Protein AF-A0A9N9PFN4-F1 (afdb_monomer_lite)

Structure (mmCIF, N/CA/C/O backbone):
data_AF-A0A9N9PFN4-F1
#
_entry.id   AF-A0A9N9PFN4-F1
#
loop_
_atom_site.group_PDB
_atom_site.id
_atom_site.type_symbol
_atom_site.label_atom_id
_atom_site.label_alt_id
_atom_site.label_comp_id
_atom_site.label_asym_id
_atom_site.label_entity_id
_atom_site.label_seq_id
_atom_site.pdbx_PDB_ins_code
_atom_site.Cartn_x
_atom_site.Cartn_y
_atom_site.Cartn_z
_atom_site.occupancy
_atom_site.B_iso_or_equiv
_atom_site.auth_seq_id
_atom_site.auth_comp_id
_atom_site.auth_asym_id
_atom_site.auth_atom_id
_atom_site.pdbx_PDB_model_num
ATOM 1 N N . CYS A 1 1 ? -9.712 -2.650 -8.622 1.00 94.12 1 CYS A N 1
ATOM 2 C CA . CYS A 1 1 ? -8.296 -3.032 -8.779 1.00 94.12 1 CYS A CA 1
ATOM 3 C C . CYS A 1 1 ? -7.723 -3.474 -7.435 1.00 94.12 1 CYS A C 1
ATOM 5 O O . CYS A 1 1 ? -7.765 -4.665 -7.192 1.00 94.12 1 CYS A O 1
ATOM 7 N N . ALA A 1 2 ? -7.369 -2.562 -6.519 1.00 94.62 2 ALA A N 1
ATOM 8 C CA . ALA A 1 2 ? -6.716 -2.893 -5.240 1.00 94.62 2 ALA A CA 1
ATOM 9 C C . ALA A 1 2 ? -7.372 -4.023 -4.412 1.00 94.62 2 ALA A C 1
ATOM 11 O O . ALA A 1 2 ? -6.668 -4.900 -3.938 1.00 94.62 2 ALA A O 1
ATOM 12 N N . ILE A 1 3 ? -8.709 -4.061 -4.287 1.00 95.69 3 ILE A N 1
ATOM 13 C CA . ILE A 1 3 ? -9.409 -5.158 -3.576 1.00 95.69 3 ILE A CA 1
ATOM 14 C C . ILE A 1 3 ? -9.140 -6.526 -4.224 1.00 95.69 3 ILE A C 1
ATOM 16 O O . ILE A 1 3 ? -8.960 -7.513 -3.521 1.00 95.69 3 ILE A O 1
ATOM 20 N N . ARG A 1 4 ? -9.124 -6.586 -5.563 1.00 95.81 4 ARG A N 1
ATOM 21 C CA . ARG A 1 4 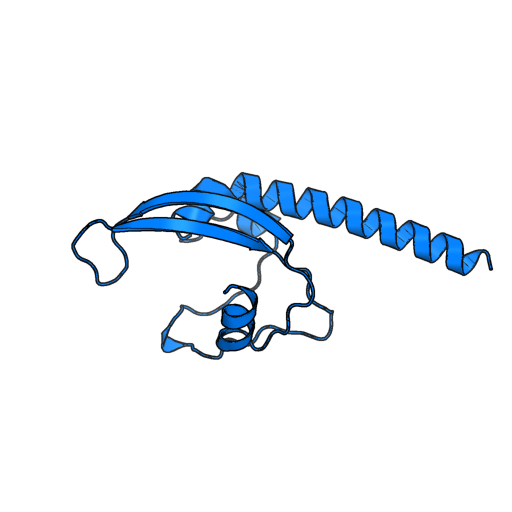? -8.863 -7.822 -6.309 1.00 95.81 4 ARG A CA 1
ATOM 22 C C . ARG A 1 4 ? -7.417 -8.274 -6.098 1.00 95.81 4 ARG A C 1
ATOM 24 O O . ARG A 1 4 ? -7.232 -9.417 -5.714 1.00 95.81 4 ARG A O 1
ATOM 31 N N . GLU A 1 5 ? -6.448 -7.373 -6.279 1.00 94.94 5 GLU A N 1
ATOM 32 C CA . GLU A 1 5 ? -5.014 -7.684 -6.116 1.00 94.94 5 GLU A CA 1
ATOM 33 C C . GLU A 1 5 ? -4.711 -8.205 -4.708 1.00 94.94 5 GLU A C 1
ATOM 35 O O . GLU A 1 5 ? -4.109 -9.256 -4.548 1.00 94.94 5 GLU A O 1
ATOM 40 N N . VAL A 1 6 ? -5.226 -7.544 -3.665 1.00 94.56 6 VAL A N 1
ATOM 41 C CA . VAL A 1 6 ? -5.012 -7.999 -2.282 1.00 94.56 6 VAL A CA 1
ATOM 42 C C . VAL A 1 6 ? -5.649 -9.370 -2.025 1.00 94.56 6 VAL A C 1
ATOM 44 O O . VAL A 1 6 ? -5.089 -10.195 -1.305 1.00 94.56 6 VAL A O 1
ATOM 47 N N . ARG A 1 7 ? -6.805 -9.662 -2.626 1.00 94.75 7 ARG A N 1
ATOM 48 C CA . ARG A 1 7 ? -7.415 -10.989 -2.508 1.00 94.75 7 ARG A CA 1
ATOM 49 C C . ARG A 1 7 ? -6.599 -12.061 -3.230 1.00 94.75 7 ARG A C 1
ATOM 51 O O . ARG A 1 7 ? -6.469 -13.162 -2.697 1.00 94.75 7 ARG A O 1
ATOM 58 N N . GLU A 1 8 ? -6.095 -11.743 -4.419 1.00 94.50 8 GLU A N 1
ATOM 59 C CA . GLU A 1 8 ? -5.290 -12.640 -5.248 1.00 94.50 8 GLU A CA 1
ATOM 60 C C . GLU A 1 8 ? -3.942 -12.925 -4.590 1.00 94.50 8 GLU A C 1
ATOM 62 O O . GLU A 1 8 ? -3.657 -14.092 -4.361 1.00 94.50 8 GLU A O 1
ATOM 67 N N . GLU A 1 9 ? -3.197 -11.892 -4.187 1.00 94.38 9 GLU A N 1
ATOM 68 C CA . GLU A 1 9 ? -1.828 -12.004 -3.672 1.00 94.38 9 GLU A CA 1
ATOM 69 C C . GLU A 1 9 ? -1.763 -12.351 -2.175 1.00 94.38 9 GLU A C 1
ATOM 71 O O . GLU A 1 9 ? -0.880 -13.113 -1.776 1.00 94.38 9 GLU A O 1
ATOM 76 N N . ALA A 1 10 ? -2.696 -11.843 -1.352 1.00 93.69 10 ALA A N 1
ATOM 77 C CA . ALA A 1 10 ? -2.632 -11.926 0.116 1.00 93.69 10 ALA A CA 1
ATOM 78 C C . ALA A 1 10 ? -3.691 -12.831 0.776 1.00 93.69 10 ALA A C 1
ATOM 80 O O . ALA A 1 10 ? -3.606 -13.076 1.982 1.00 93.69 10 ALA A O 1
ATOM 81 N N . ARG A 1 11 ? -4.725 -13.275 0.039 1.00 94.25 11 ARG A N 1
ATOM 82 C CA . ARG A 1 11 ? -5.949 -13.918 0.586 1.00 94.25 11 ARG A CA 1
ATOM 83 C C . ARG A 1 11 ? -6.667 -13.093 1.654 1.00 94.25 11 ARG A C 1
ATOM 85 O O . ARG A 1 11 ? -7.229 -13.637 2.604 1.00 94.25 11 ARG A O 1
ATOM 92 N N . ILE A 1 12 ? -6.669 -11.778 1.481 1.00 95.31 12 ILE A N 1
ATOM 93 C CA . ILE A 1 12 ? -7.337 -10.853 2.393 1.00 95.31 12 ILE A CA 1
ATOM 94 C C . ILE A 1 12 ? -8.583 -10.284 1.725 1.00 95.31 12 ILE A C 1
ATOM 96 O O . ILE A 1 12 ? -8.524 -9.753 0.615 1.00 95.31 12 ILE A O 1
ATOM 100 N N . ASP A 1 13 ? -9.713 -10.362 2.424 1.00 93.94 13 ASP A N 1
ATOM 101 C CA . ASP A 1 13 ? -10.949 -9.711 2.002 1.00 93.94 13 ASP A CA 1
ATOM 102 C C . ASP A 1 13 ? -11.015 -8.311 2.619 1.00 93.94 13 ASP A C 1
ATOM 104 O O . ASP A 1 13 ? -11.199 -8.159 3.826 1.00 93.94 13 ASP A O 1
ATOM 108 N N . ILE A 1 14 ? -10.857 -7.283 1.783 1.00 93.06 14 ILE A N 1
ATOM 109 C CA . ILE A 1 14 ? -10.921 -5.881 2.205 1.00 93.06 14 ILE A CA 1
ATOM 110 C C . ILE A 1 14 ? -12.368 -5.379 2.187 1.00 93.06 14 ILE A C 1
ATOM 112 O O . ILE A 1 14 ? -12.990 -5.300 1.127 1.00 93.06 14 ILE A O 1
ATOM 116 N N . ASN A 1 15 ? -12.851 -4.926 3.346 1.00 87.25 15 ASN A N 1
ATOM 117 C CA . ASN A 1 15 ? -14.168 -4.295 3.489 1.00 87.25 15 ASN A CA 1
ATOM 118 C C . ASN A 1 15 ? -14.152 -2.784 3.193 1.00 87.25 15 ASN A C 1
ATOM 120 O O . ASN A 1 15 ? -15.121 -2.239 2.668 1.00 87.25 15 ASN A O 1
ATOM 124 N N . GLU A 1 16 ? -13.053 -2.095 3.514 1.00 90.94 16 GLU A N 1
ATOM 125 C CA . GLU A 1 16 ? -12.926 -0.645 3.343 1.00 90.94 16 GLU A CA 1
ATOM 126 C C . GLU A 1 16 ? -11.545 -0.273 2.793 1.00 90.94 16 GLU A C 1
ATOM 128 O O . GLU A 1 16 ? -10.515 -0.636 3.364 1.00 90.94 16 GLU A O 1
ATOM 133 N N . LEU A 1 17 ? -11.523 0.511 1.712 1.00 94.50 17 LEU A N 1
ATOM 134 C CA . LEU A 1 17 ? -10.313 1.150 1.200 1.00 94.50 17 LEU A CA 1
ATOM 135 C C . LEU A 1 17 ? -10.320 2.638 1.530 1.00 94.50 17 LEU A C 1
ATOM 137 O O . LEU A 1 17 ? -11.176 3.395 1.073 1.00 94.50 17 LEU A O 1
ATOM 141 N N . ASN A 1 18 ? -9.305 3.069 2.268 1.00 95.62 18 ASN A N 1
ATOM 142 C CA . ASN A 1 18 ? -9.064 4.468 2.559 1.00 95.62 18 ASN A CA 1
ATOM 143 C C . ASN A 1 18 ? -8.048 5.025 1.562 1.00 95.62 18 ASN A C 1
ATOM 145 O O . ASN A 1 18 ? -6.887 4.621 1.553 1.00 95.62 18 ASN A O 1
ATOM 149 N N . TYR A 1 19 ? -8.489 5.959 0.721 1.00 96.69 19 TYR A N 1
ATOM 150 C CA . TYR A 1 19 ? -7.607 6.676 -0.197 1.00 96.69 19 TYR A CA 1
ATOM 151 C C . TYR A 1 19 ? -6.556 7.490 0.568 1.00 96.69 19 TYR A C 1
ATOM 153 O O . TYR A 1 19 ? -6.891 8.163 1.547 1.00 96.69 19 TYR A O 1
ATOM 161 N N . ILE A 1 20 ? -5.309 7.429 0.097 1.00 97.44 20 ILE A N 1
ATOM 162 C CA . ILE A 1 20 ? -4.201 8.256 0.579 1.00 97.44 20 ILE A CA 1
ATOM 163 C C . ILE A 1 20 ? -3.890 9.329 -0.457 1.00 97.44 20 ILE A C 1
ATOM 165 O O . ILE A 1 20 ? -4.150 10.504 -0.220 1.00 97.44 20 ILE A O 1
ATOM 169 N N . CYS A 1 21 ? -3.328 8.931 -1.599 1.00 97.38 21 CYS A N 1
ATOM 170 C CA . CYS A 1 21 ? -2.816 9.873 -2.585 1.00 97.38 21 CYS A CA 1
ATOM 171 C C . CYS A 1 21 ? -2.750 9.268 -3.990 1.00 97.38 21 CYS A C 1
ATOM 173 O O . CYS A 1 21 ? -2.900 8.061 -4.193 1.00 97.38 21 CYS A O 1
ATOM 175 N N . GLN A 1 22 ? -2.486 10.142 -4.956 1.00 97.69 22 GLN A N 1
ATOM 176 C CA . GLN A 1 22 ? -2.132 9.805 -6.324 1.00 97.69 22 GLN A CA 1
ATOM 177 C C . GLN A 1 22 ? -0.706 10.290 -6.577 1.00 97.69 22 GLN A C 1
ATOM 179 O O . GLN A 1 22 ? -0.320 11.376 -6.131 1.00 97.69 22 GLN A O 1
ATOM 184 N N . HIS A 1 23 ? 0.060 9.503 -7.320 1.00 97.56 23 HIS A N 1
ATOM 185 C CA . HIS A 1 23 ? 1.382 9.876 -7.792 1.00 97.56 23 HIS A CA 1
ATOM 186 C C . HIS A 1 23 ? 1.527 9.526 -9.270 1.00 97.56 23 HIS A C 1
ATOM 188 O O . HIS A 1 23 ? 1.104 8.457 -9.703 1.00 97.56 23 HIS A O 1
ATOM 194 N N . GLU A 1 24 ? 2.108 10.439 -10.034 1.00 97.50 24 GLU A N 1
ATOM 195 C CA . GLU A 1 24 ? 2.445 10.254 -11.441 1.00 97.50 24 GLU A CA 1
ATOM 196 C C . GLU A 1 24 ? 3.945 10.477 -11.584 1.00 97.50 24 GLU A C 1
ATOM 198 O O . GLU A 1 24 ? 4.494 11.380 -10.951 1.00 97.50 24 GLU A O 1
ATOM 203 N N . GLY A 1 25 ? 4.604 9.654 -12.389 1.00 95.62 25 GLY A N 1
ATOM 204 C CA . GLY A 1 25 ? 6.042 9.740 -12.587 1.00 95.62 25 GLY A CA 1
ATOM 205 C C . GLY A 1 25 ? 6.500 8.881 -13.751 1.00 95.62 25 GLY A C 1
ATOM 206 O O . GLY A 1 25 ? 5.690 8.386 -14.535 1.00 95.62 25 GLY A O 1
ATOM 207 N N . SER A 1 26 ? 7.809 8.705 -13.848 1.00 94.50 26 SER A N 1
ATOM 208 C CA . SER A 1 26 ? 8.432 7.819 -14.814 1.00 94.50 26 SER A CA 1
ATOM 209 C C . SER A 1 26 ? 9.515 6.989 -14.136 1.00 94.50 26 SER A C 1
ATOM 211 O O . SER A 1 26 ? 10.140 7.435 -13.169 1.00 94.50 26 SER A O 1
ATOM 213 N N . CYS A 1 27 ? 9.665 5.739 -14.560 1.00 92.69 27 CYS A N 1
ATOM 214 C CA . CYS A 1 27 ? 10.757 4.879 -14.120 1.00 92.69 27 CYS A CA 1
ATOM 215 C C . CYS A 1 27 ? 11.021 3.770 -15.138 1.00 92.69 27 CYS A C 1
ATOM 217 O O . CYS A 1 27 ? 10.147 3.415 -15.926 1.00 92.69 27 CYS A O 1
ATOM 219 N N . VAL A 1 28 ? 12.215 3.188 -15.073 1.00 92.50 28 VAL A N 1
ATOM 220 C CA . VAL A 1 28 ? 12.526 1.928 -15.754 1.00 92.50 28 VAL A CA 1
ATOM 221 C C . VAL A 1 28 ? 12.080 0.788 -14.839 1.00 92.50 28 VAL A C 1
ATOM 223 O O . VAL A 1 28 ? 12.605 0.647 -13.731 1.00 92.50 28 VAL A O 1
ATOM 226 N N . PHE A 1 29 ? 11.079 0.013 -15.257 1.00 86.69 29 PHE A N 1
ATOM 227 C CA . PHE A 1 29 ? 10.594 -1.126 -14.476 1.00 86.69 29 PHE A CA 1
ATOM 228 C C . PHE A 1 29 ? 11.552 -2.326 -14.573 1.00 86.69 29 PHE A C 1
ATOM 230 O O . PHE A 1 29 ? 12.302 -2.443 -15.545 1.00 86.69 29 PHE A O 1
ATOM 237 N N . PRO A 1 30 ? 11.550 -3.245 -13.588 1.00 83.50 30 PRO A N 1
ATOM 238 C CA . PRO A 1 30 ? 12.356 -4.460 -13.661 1.00 83.50 30 PRO A CA 1
ATOM 239 C C . PRO A 1 30 ? 12.084 -5.249 -14.949 1.00 83.50 30 PRO A C 1
ATOM 241 O O . PRO A 1 30 ? 10.947 -5.610 -15.236 1.00 83.50 30 PRO A O 1
ATOM 244 N N . GLY A 1 31 ? 13.139 -5.525 -15.718 1.00 86.06 31 GLY A N 1
ATOM 245 C CA . GLY A 1 31 ? 13.040 -6.232 -16.999 1.00 86.06 31 GLY A CA 1
ATOM 246 C C . GLY A 1 31 ? 12.772 -5.335 -18.213 1.00 86.06 31 GLY A C 1
ATOM 247 O O . GLY A 1 31 ? 12.798 -5.834 -19.337 1.00 86.06 31 GLY A O 1
ATOM 248 N N . GLU A 1 32 ? 12.581 -4.029 -18.016 1.00 89.38 32 GLU A N 1
ATOM 249 C CA . GLU A 1 32 ? 12.463 -3.047 -19.094 1.00 89.38 32 GLU A CA 1
ATOM 250 C C . GLU A 1 32 ? 13.792 -2.308 -19.321 1.00 89.38 32 GLU A C 1
ATOM 252 O O . GLU A 1 32 ? 14.614 -2.160 -18.417 1.00 89.38 32 GLU A O 1
ATOM 257 N N . ILE A 1 33 ? 14.023 -1.873 -20.563 1.00 91.62 33 ILE A N 1
ATOM 258 C CA . ILE A 1 33 ? 15.198 -1.068 -20.951 1.00 91.62 33 ILE A CA 1
ATOM 259 C C . ILE A 1 33 ? 14.820 0.415 -21.049 1.00 91.62 33 ILE A C 1
ATOM 261 O O . ILE A 1 33 ? 15.647 1.290 -20.797 1.00 91.62 33 ILE A O 1
ATOM 265 N N . GLU A 1 34 ? 13.576 0.694 -21.433 1.00 94.56 34 GLU A N 1
ATOM 266 C CA . GLU A 1 34 ? 13.078 2.045 -21.656 1.00 94.56 34 GLU A CA 1
ATOM 267 C C . GLU A 1 34 ? 12.358 2.581 -20.419 1.00 94.56 34 GLU A C 1
ATOM 269 O O . GLU A 1 34 ? 11.855 1.832 -19.582 1.00 94.56 34 GLU A O 1
ATOM 274 N N . GLU A 1 35 ? 12.340 3.906 -20.294 1.00 94.62 35 GLU A N 1
ATOM 275 C CA . GLU A 1 35 ? 11.605 4.579 -19.234 1.00 94.62 35 GLU A CA 1
ATOM 276 C C . GLU A 1 35 ? 10.109 4.614 -19.567 1.00 94.62 35 GLU A C 1
ATOM 278 O O . GLU A 1 35 ? 9.702 5.088 -20.630 1.00 94.62 35 GLU A O 1
ATOM 283 N N . SER A 1 36 ? 9.293 4.166 -18.616 1.00 94.56 36 SER A N 1
ATOM 284 C CA . SER A 1 36 ? 7.841 4.099 -18.739 1.00 94.56 36 SER A CA 1
ATOM 285 C C . SER A 1 36 ? 7.174 5.119 -17.817 1.00 94.56 36 SER A C 1
ATOM 287 O O . SER A 1 36 ? 7.541 5.272 -16.649 1.00 94.56 36 SER A O 1
ATOM 289 N N . LEU A 1 37 ? 6.157 5.813 -18.334 1.00 96.25 37 LEU A N 1
ATOM 290 C CA . LEU A 1 37 ? 5.291 6.667 -17.521 1.00 96.25 37 LEU A CA 1
ATOM 291 C C . LEU A 1 37 ? 4.346 5.803 -16.685 1.00 96.25 37 LEU A C 1
ATOM 293 O O . LEU A 1 37 ? 3.756 4.847 -17.189 1.00 96.25 37 LEU A O 1
ATOM 297 N N . TYR A 1 38 ? 4.135 6.182 -15.429 1.00 94.94 38 TYR A N 1
ATOM 298 C CA . TYR A 1 38 ? 3.197 5.505 -14.545 1.00 94.94 38 TYR A CA 1
ATOM 299 C C . TYR A 1 38 ? 2.321 6.482 -13.767 1.00 94.94 38 TYR A C 1
ATOM 301 O O . TYR A 1 38 ? 2.670 7.637 -13.513 1.00 94.94 38 TYR A O 1
ATOM 309 N N . LYS A 1 39 ? 1.167 5.965 -13.346 1.00 96.94 39 LYS A N 1
ATOM 310 C CA . LYS A 1 39 ? 0.220 6.636 -12.464 1.00 96.94 39 LYS A CA 1
ATOM 311 C C . LYS A 1 39 ? -0.291 5.646 -11.429 1.00 96.94 39 LYS A C 1
ATOM 313 O O . LYS A 1 39 ? -0.931 4.657 -11.778 1.00 96.94 39 LYS A O 1
ATOM 318 N N . THR A 1 40 ? -0.052 5.950 -10.161 1.00 96.75 40 THR A N 1
ATOM 319 C CA . THR A 1 40 ? -0.343 5.064 -9.034 1.00 96.75 40 THR A CA 1
ATOM 320 C C . THR A 1 40 ? -1.299 5.741 -8.065 1.00 96.75 40 THR A C 1
ATOM 322 O O . THR A 1 40 ? -1.100 6.891 -7.672 1.00 96.75 40 THR A O 1
ATOM 325 N N . LEU A 1 41 ? -2.336 5.011 -7.659 1.00 97.50 41 LEU A N 1
ATOM 326 C CA . LEU A 1 41 ? -3.236 5.395 -6.575 1.00 97.50 41 LEU A CA 1
ATOM 327 C C . LEU A 1 41 ? -2.896 4.558 -5.344 1.00 97.50 41 LEU A C 1
ATOM 329 O O . LEU A 1 41 ? -2.894 3.330 -5.417 1.00 97.50 41 LEU A O 1
ATOM 333 N N . VAL A 1 42 ? -2.626 5.221 -4.224 1.00 97.62 42 VAL A N 1
ATOM 334 C CA . VAL A 1 42 ? -2.257 4.571 -2.965 1.00 97.62 42 VAL A CA 1
ATOM 335 C C . VAL A 1 42 ? -3.451 4.579 -2.020 1.00 97.62 42 VAL A C 1
ATOM 337 O O . VAL A 1 42 ? -4.082 5.615 -1.787 1.00 97.62 42 VAL A O 1
ATOM 340 N N . TYR A 1 43 ? -3.734 3.413 -1.450 1.00 97.50 43 TYR A N 1
ATOM 341 C CA . TYR A 1 43 ? -4.789 3.192 -0.469 1.00 97.50 43 TYR A CA 1
ATOM 342 C C . TYR A 1 43 ? -4.217 2.454 0.740 1.00 97.50 43 TYR A C 1
ATOM 344 O O . TYR A 1 43 ? -3.182 1.801 0.637 1.00 97.50 43 TYR A O 1
ATOM 352 N N . PHE A 1 44 ? -4.927 2.500 1.864 1.00 95.94 44 PHE A N 1
ATOM 353 C CA . PHE A 1 44 ? -4.713 1.571 2.969 1.00 95.94 44 PHE A CA 1
ATOM 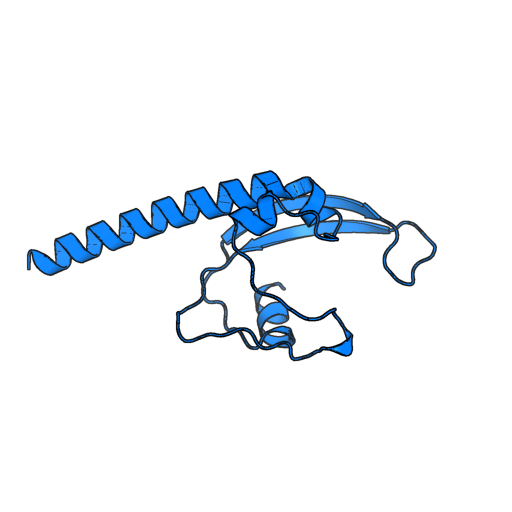354 C C . PHE A 1 44 ? -6.039 0.987 3.455 1.00 95.94 44 PHE A C 1
ATOM 356 O O . PHE A 1 44 ? -7.114 1.546 3.217 1.00 95.94 44 PHE A O 1
ATOM 363 N N . SER A 1 45 ? -5.955 -0.134 4.162 1.00 93.94 45 SER A N 1
ATOM 364 C CA . SER A 1 45 ? -7.081 -0.737 4.867 1.00 93.94 45 SER A CA 1
ATOM 365 C C . SER A 1 45 ? -6.674 -1.095 6.293 1.00 93.94 45 SER A C 1
ATOM 367 O O . SER A 1 45 ? -5.487 -1.201 6.603 1.00 93.94 45 SER A O 1
ATOM 369 N N . ILE A 1 46 ? -7.667 -1.241 7.164 1.00 91.25 46 ILE A N 1
ATOM 370 C CA . ILE A 1 46 ? -7.496 -1.772 8.514 1.00 91.25 46 ILE A CA 1
ATOM 371 C C . ILE A 1 46 ? -8.124 -3.158 8.483 1.00 91.25 46 ILE A C 1
ATOM 373 O O . ILE A 1 46 ? -9.323 -3.275 8.241 1.00 91.25 46 ILE A O 1
ATOM 377 N N . LEU A 1 47 ? -7.303 -4.182 8.687 1.00 90.12 47 LEU A N 1
ATOM 378 C CA . LEU A 1 47 ? -7.750 -5.569 8.636 1.00 90.12 47 LEU A CA 1
ATOM 379 C C . LEU A 1 47 ? -8.439 -5.972 9.939 1.00 90.12 47 LEU A C 1
ATOM 381 O O . LEU A 1 47 ? -8.123 -5.456 11.017 1.00 90.12 47 LEU A O 1
ATOM 385 N N . ASP A 1 48 ? -9.362 -6.923 9.829 1.00 86.00 48 ASP A N 1
ATOM 386 C CA . ASP A 1 48 ? -9.927 -7.592 10.994 1.00 86.00 48 ASP A CA 1
ATOM 387 C C . ASP A 1 48 ? -8.862 -8.484 11.648 1.00 86.00 48 ASP A C 1
ATOM 389 O O . ASP A 1 48 ? -8.005 -9.060 10.980 1.00 86.00 48 ASP A O 1
ATOM 393 N N . SER A 1 49 ? -8.905 -8.628 12.976 1.00 80.50 49 SER A N 1
ATOM 394 C CA . SER A 1 49 ? -7.846 -9.308 13.744 1.00 80.50 49 SER A CA 1
ATOM 395 C C . SER A 1 49 ? -7.675 -10.800 13.428 1.00 80.50 49 SER A C 1
ATOM 397 O O . SER A 1 49 ? -6.732 -11.421 13.905 1.00 80.50 49 SER A O 1
ATOM 399 N N . ASN A 1 50 ? -8.610 -11.397 12.690 1.00 88.31 50 ASN A N 1
ATOM 400 C CA . ASN A 1 50 ? -8.572 -12.792 12.252 1.00 88.31 50 ASN A CA 1
ATOM 401 C C . ASN A 1 50 ? -7.999 -12.968 10.835 1.00 88.31 50 ASN A C 1
ATOM 403 O O . ASN A 1 50 ? -7.843 -14.105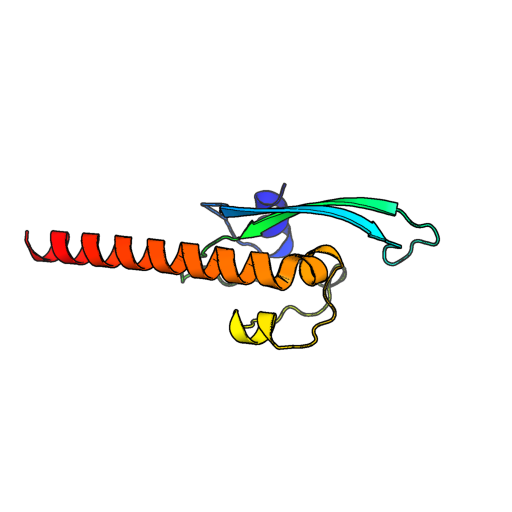 10.392 1.00 88.31 50 ASN A O 1
ATOM 407 N N . GLN A 1 51 ? -7.704 -11.879 10.124 1.00 90.88 51 GLN A N 1
ATOM 408 C CA . GLN A 1 51 ? -7.125 -11.913 8.790 1.00 90.88 51 GLN A CA 1
ATOM 409 C C . GLN A 1 51 ? -5.613 -11.691 8.876 1.00 90.88 51 GLN A C 1
ATOM 411 O O . GLN A 1 51 ? -5.149 -10.607 9.223 1.00 90.88 51 GLN A O 1
ATOM 416 N N . ILE A 1 52 ? -4.842 -12.729 8.551 1.00 90.88 52 ILE A N 1
ATOM 417 C CA . ILE A 1 52 ? -3.377 -12.676 8.485 1.00 90.88 52 ILE A CA 1
ATOM 418 C C . ILE A 1 52 ? -2.978 -12.815 7.011 1.00 90.88 52 ILE A C 1
ATOM 420 O O . ILE A 1 52 ? -3.362 -13.816 6.400 1.00 90.88 52 ILE A O 1
ATOM 424 N N . PRO A 1 53 ? -2.258 -11.840 6.423 1.00 91.81 53 PRO A N 1
ATOM 425 C CA . PRO A 1 53 ? -1.820 -11.916 5.032 1.00 91.81 53 PRO A CA 1
ATOM 426 C C . PRO A 1 53 ? -0.962 -13.155 4.770 1.00 91.81 53 PRO A C 1
ATOM 428 O O . PRO A 1 53 ? -0.073 -13.478 5.557 1.00 91.81 53 PRO A O 1
ATOM 431 N N . ILE A 1 54 ? -1.214 -13.835 3.653 1.00 90.94 54 ILE A N 1
ATOM 432 C CA . ILE A 1 54 ? -0.411 -14.969 3.185 1.00 90.94 54 ILE A CA 1
ATOM 433 C C . ILE A 1 54 ? 0.048 -14.658 1.768 1.00 90.94 54 ILE A C 1
ATOM 435 O O . ILE A 1 54 ? -0.794 -14.507 0.888 1.00 90.94 54 ILE A O 1
ATOM 439 N N . GLN A 1 55 ? 1.361 -14.624 1.540 1.00 92.44 55 GLN A N 1
ATOM 440 C CA . GLN A 1 55 ? 1.929 -14.467 0.203 1.00 92.44 55 GLN A CA 1
ATOM 441 C C . GLN A 1 55 ? 1.612 -15.708 -0.643 1.00 92.44 55 GLN A C 1
ATOM 443 O O . GLN A 1 55 ? 2.137 -16.797 -0.408 1.00 92.44 55 GLN A O 1
ATOM 448 N N . THR A 1 56 ? 0.713 -15.560 -1.612 1.00 92.12 56 THR A N 1
ATOM 449 C CA . THR A 1 56 ? 0.265 -16.672 -2.472 1.00 92.12 56 THR A CA 1
ATOM 450 C C . THR A 1 56 ? 1.031 -16.794 -3.782 1.00 92.12 56 THR A C 1
ATOM 452 O O . THR A 1 56 ? 1.017 -17.863 -4.389 1.00 92.12 56 THR A O 1
ATOM 455 N N . GLU A 1 57 ? 1.709 -15.725 -4.198 1.00 89.88 57 GLU A N 1
ATOM 456 C CA . GLU A 1 57 ? 2.453 -15.639 -5.454 1.00 89.88 57 GLU A CA 1
ATOM 457 C C . GLU A 1 57 ? 3.925 -15.281 -5.173 1.00 89.88 57 GLU A C 1
ATOM 459 O O . GLU A 1 57 ? 4.370 -14.175 -5.484 1.00 89.88 57 GLU A O 1
ATOM 464 N N . PRO A 1 58 ? 4.705 -16.194 -4.560 1.00 85.69 58 PRO A N 1
ATOM 465 C CA . PRO A 1 58 ? 6.086 -15.921 -4.152 1.00 85.69 58 PRO A CA 1
ATOM 466 C C . PRO A 1 58 ? 7.030 -15.639 -5.328 1.00 85.69 58 PRO A C 1
ATOM 468 O O . PRO A 1 58 ? 8.071 -15.028 -5.141 1.00 85.69 58 PRO A O 1
ATOM 471 N N . ASP A 1 59 ? 6.659 -16.035 -6.548 1.00 86.31 59 ASP A N 1
ATOM 472 C CA . ASP A 1 59 ? 7.450 -15.758 -7.750 1.00 86.31 59 ASP A CA 1
ATOM 473 C C . ASP A 1 59 ? 7.308 -14.303 -8.243 1.00 86.31 59 ASP A C 1
ATOM 475 O O . ASP A 1 59 ? 8.074 -13.872 -9.105 1.00 86.31 59 ASP A O 1
ATOM 479 N N . LYS A 1 60 ? 6.320 -13.541 -7.740 1.00 80.62 60 LYS A N 1
ATOM 480 C CA . LYS A 1 60 ? 6.051 -12.155 -8.170 1.00 80.62 60 LYS A CA 1
ATOM 481 C C . LYS A 1 60 ? 6.642 -11.088 -7.254 1.00 80.62 60 LYS A C 1
ATOM 483 O O . LYS A 1 60 ? 6.746 -9.934 -7.668 1.00 80.62 60 LYS A O 1
ATOM 488 N N . SER A 1 61 ? 7.005 -11.437 -6.024 1.00 80.31 61 SER A N 1
ATOM 489 C CA . SER A 1 61 ? 7.540 -10.483 -5.056 1.00 80.31 61 SER A CA 1
ATOM 490 C C . SER A 1 61 ? 8.535 -11.148 -4.122 1.00 80.31 61 SER A C 1
ATOM 492 O O . SER A 1 61 ? 8.406 -12.331 -3.816 1.00 80.31 61 SER A O 1
ATOM 494 N N . ASP A 1 62 ? 9.462 -10.355 -3.591 1.00 85.44 62 ASP A N 1
ATOM 495 C CA . ASP A 1 62 ? 10.309 -10.776 -2.477 1.00 85.44 62 ASP A CA 1
ATOM 496 C C . ASP A 1 62 ? 9.467 -11.184 -1.250 1.00 85.44 62 ASP A C 1
ATOM 498 O O . ASP A 1 62 ? 8.248 -10.978 -1.206 1.00 85.44 62 ASP A O 1
ATOM 502 N N . GLU A 1 63 ? 10.120 -11.782 -0.251 1.00 88.69 63 GLU A N 1
ATOM 503 C CA . GLU A 1 63 ? 9.485 -12.210 0.998 1.00 88.69 63 GLU A CA 1
ATOM 504 C C . GLU A 1 63 ? 8.769 -11.043 1.694 1.00 88.69 63 GLU A C 1
ATOM 506 O O . GLU A 1 63 ? 9.325 -9.957 1.887 1.00 88.69 63 GLU A O 1
ATOM 511 N N . TRP A 1 64 ? 7.517 -11.277 2.088 1.00 90.44 64 TRP A N 1
ATOM 512 C CA . TRP A 1 64 ? 6.739 -10.291 2.829 1.00 90.44 64 TRP A CA 1
ATOM 513 C C . TRP A 1 64 ? 7.149 -10.272 4.298 1.00 90.44 64 TRP A C 1
ATOM 515 O O . TRP A 1 64 ? 7.230 -11.310 4.951 1.00 90.44 64 TRP A O 1
ATOM 525 N N . PHE A 1 65 ? 7.318 -9.073 4.846 1.00 89.31 65 PHE A N 1
ATOM 526 C CA . PHE A 1 65 ? 7.582 -8.868 6.263 1.00 89.31 65 PHE A CA 1
ATOM 527 C C . PHE A 1 65 ? 6.628 -7.824 6.843 1.00 89.31 65 PHE A C 1
ATOM 529 O O . PHE A 1 65 ? 6.181 -6.898 6.162 1.00 89.31 65 PHE A O 1
ATOM 536 N N . GLU A 1 66 ? 6.306 -7.981 8.123 1.00 91.12 66 GLU A N 1
ATOM 537 C CA . GLU A 1 66 ? 5.546 -6.987 8.870 1.00 91.12 66 GLU A CA 1
ATOM 538 C C . GLU A 1 66 ? 6.482 -5.870 9.339 1.00 91.12 66 GLU A C 1
ATOM 540 O O . GLU A 1 66 ? 7.587 -6.129 9.815 1.00 91.12 66 GLU A O 1
ATOM 545 N N . CYS A 1 67 ? 6.028 -4.623 9.238 1.00 93.19 67 CYS A N 1
ATOM 546 C CA . CYS A 1 67 ? 6.694 -3.493 9.869 1.00 93.19 67 CYS A CA 1
ATOM 547 C C . CYS A 1 67 ? 5.673 -2.513 10.449 1.00 93.19 67 CYS A C 1
ATOM 549 O O . CYS A 1 67 ? 4.538 -2.371 9.982 1.00 93.19 67 CYS A O 1
ATOM 551 N N . THR A 1 68 ? 6.089 -1.800 11.485 1.00 93.81 68 THR A N 1
ATOM 552 C CA . THR A 1 68 ? 5.338 -0.691 12.059 1.00 93.81 68 THR A CA 1
ATOM 553 C C . THR A 1 68 ? 5.438 0.549 11.170 1.00 93.81 68 THR A C 1
ATOM 555 O O . THR A 1 68 ? 6.400 0.748 10.430 1.00 93.81 68 THR A O 1
ATOM 558 N N . LEU A 1 69 ? 4.493 1.485 11.315 1.00 92.75 69 LEU A N 1
ATOM 559 C CA . LEU A 1 69 ? 4.580 2.783 10.626 1.00 92.75 69 LEU A CA 1
ATOM 560 C C . LEU A 1 69 ? 5.851 3.568 10.984 1.00 92.75 69 LEU A C 1
ATOM 562 O O . LEU A 1 69 ? 6.295 4.394 10.193 1.00 92.75 69 LEU A O 1
ATOM 566 N N . THR A 1 70 ? 6.413 3.345 12.176 1.00 91.81 70 THR A N 1
ATOM 567 C CA . THR A 1 70 ? 7.653 4.001 12.610 1.00 91.81 70 THR A CA 1
ATOM 568 C C . THR A 1 70 ? 8.864 3.428 11.880 1.00 91.81 70 THR A C 1
ATOM 570 O O . THR A 1 70 ? 9.736 4.195 11.488 1.00 91.81 70 THR A O 1
ATOM 573 N N . GLU A 1 71 ? 8.909 2.109 11.696 1.00 94.19 71 GLU A N 1
ATOM 574 C CA . GLU A 1 71 ? 9.938 1.417 10.907 1.00 94.19 71 GLU A CA 1
ATOM 575 C C . GLU A 1 71 ? 9.833 1.825 9.439 1.00 94.19 71 GLU A C 1
ATOM 577 O O . GLU A 1 71 ? 10.788 2.360 8.893 1.00 94.19 71 GLU A O 1
ATOM 582 N N . PHE A 1 72 ? 8.642 1.759 8.835 1.00 93.38 72 PHE A N 1
ATOM 583 C CA . PHE A 1 72 ? 8.415 2.244 7.466 1.00 93.38 72 PHE A CA 1
ATOM 584 C C . PHE A 1 72 ? 8.889 3.700 7.257 1.00 93.38 72 PHE A C 1
ATOM 586 O O . PHE A 1 72 ? 9.507 4.040 6.246 1.00 93.38 72 PHE A O 1
ATOM 593 N N . GLU A 1 73 ? 8.644 4.579 8.234 1.00 90.31 73 GLU A N 1
ATOM 594 C CA . GLU A 1 73 ? 9.076 5.979 8.189 1.00 90.31 73 GLU A CA 1
ATOM 595 C C . GLU A 1 73 ? 10.602 6.150 8.310 1.00 90.31 73 GLU A C 1
ATOM 597 O O . GLU A 1 73 ? 11.165 7.044 7.674 1.00 90.31 73 GLU A O 1
ATOM 602 N N . LYS A 1 74 ? 11.282 5.317 9.103 1.00 87.50 74 LYS A N 1
ATOM 603 C CA . LYS A 1 74 ? 12.697 5.510 9.468 1.00 87.50 74 LYS A CA 1
ATOM 604 C C . LYS A 1 74 ? 13.675 4.657 8.676 1.00 87.50 74 LYS A C 1
ATOM 606 O O . LYS A 1 74 ? 14.791 5.107 8.440 1.00 87.50 74 LYS A O 1
ATOM 611 N N . ASP A 1 75 ? 13.271 3.462 8.285 1.00 80.81 75 ASP A N 1
ATOM 612 C CA . ASP A 1 75 ? 14.157 2.493 7.665 1.00 80.81 75 ASP A CA 1
ATOM 613 C C . ASP A 1 75 ? 14.388 2.821 6.190 1.00 80.81 75 ASP A C 1
ATOM 615 O O . ASP A 1 75 ? 13.566 3.449 5.508 1.00 80.81 75 ASP A O 1
ATOM 619 N N . HIS A 1 76 ? 15.543 2.376 5.702 1.00 77.50 76 HIS A N 1
ATOM 620 C CA . HIS A 1 76 ? 15.961 2.494 4.310 1.00 77.50 76 HIS A CA 1
ATOM 621 C C . HIS A 1 76 ? 15.609 1.214 3.549 1.00 77.50 76 HIS A C 1
ATOM 623 O O . HIS A 1 76 ? 16.486 0.497 3.069 1.00 77.50 76 HIS A O 1
ATOM 629 N N . TYR A 1 77 ? 14.314 0.904 3.484 1.00 85.62 77 TYR A N 1
ATOM 630 C CA . TYR A 1 77 ? 13.819 -0.152 2.608 1.00 85.62 77 TYR A CA 1
ATOM 631 C C . TYR A 1 77 ? 14.024 0.236 1.141 1.00 85.62 77 TYR A C 1
ATOM 633 O O . TYR A 1 77 ? 13.973 1.413 0.786 1.00 85.62 77 TYR A O 1
ATOM 641 N N . MET A 1 78 ? 14.208 -0.760 0.274 1.00 86.62 78 MET A N 1
ATOM 642 C CA . MET A 1 78 ? 14.143 -0.554 -1.173 1.00 86.62 78 MET A CA 1
ATOM 643 C C . MET A 1 78 ? 12.675 -0.402 -1.573 1.00 86.62 78 MET A C 1
ATOM 645 O O . MET A 1 78 ? 11.980 -1.380 -1.837 1.00 86.62 78 MET A O 1
ATOM 649 N N . LEU A 1 79 ? 12.180 0.834 -1.538 1.00 89.75 79 LEU A N 1
ATOM 650 C CA . LEU A 1 79 ? 10.794 1.154 -1.857 1.00 89.75 79 LEU A CA 1
ATOM 651 C C . LEU A 1 79 ? 10.605 1.386 -3.356 1.00 89.75 79 LEU A C 1
ATOM 653 O O . LEU A 1 79 ? 11.489 1.879 -4.058 1.00 89.75 79 LEU A O 1
ATOM 657 N N . THR A 1 80 ? 9.399 1.094 -3.847 1.00 89.69 80 THR A N 1
ATOM 658 C CA . THR A 1 80 ? 9.010 1.532 -5.190 1.00 89.69 80 THR A CA 1
ATOM 659 C C . THR A 1 80 ? 8.984 3.065 -5.250 1.00 89.69 80 THR A C 1
ATOM 661 O O . THR A 1 80 ? 8.695 3.713 -4.236 1.00 89.69 80 THR A O 1
ATOM 664 N N . PRO A 1 81 ? 9.211 3.681 -6.427 1.00 92.88 81 PRO A N 1
ATOM 665 C CA . PRO A 1 81 ? 9.315 5.137 -6.548 1.00 92.88 81 PRO A CA 1
ATOM 666 C C . PRO A 1 81 ? 8.141 5.911 -5.933 1.00 92.88 81 PRO A C 1
ATOM 668 O O . PRO A 1 81 ? 8.330 6.953 -5.312 1.00 92.88 81 PRO A O 1
ATOM 671 N N . THR A 1 82 ? 6.916 5.384 -6.053 1.00 95.31 82 THR A N 1
ATOM 672 C CA . THR A 1 82 ? 5.738 6.014 -5.439 1.00 95.31 82 THR A CA 1
ATOM 673 C C . THR A 1 82 ? 5.797 5.989 -3.917 1.00 95.31 82 THR A C 1
ATOM 675 O O . THR A 1 82 ? 5.512 7.009 -3.294 1.00 95.31 82 THR A O 1
ATOM 678 N N . LEU A 1 83 ? 6.163 4.856 -3.313 1.00 94.38 83 LEU A N 1
ATOM 679 C CA . LEU A 1 83 ? 6.236 4.736 -1.858 1.00 94.38 83 LEU A CA 1
ATOM 680 C C . LEU A 1 83 ? 7.363 5.593 -1.281 1.00 94.38 83 LEU A C 1
ATOM 682 O O . LEU A 1 83 ? 7.151 6.223 -0.250 1.00 94.38 83 LEU A O 1
ATOM 686 N N . GLU A 1 84 ? 8.502 5.683 -1.970 1.00 93.44 84 GLU A N 1
ATOM 687 C CA . GLU A 1 84 ? 9.627 6.531 -1.559 1.00 93.44 84 GLU A CA 1
ATOM 688 C C . GLU A 1 84 ? 9.230 8.016 -1.553 1.00 93.44 84 GLU A C 1
ATOM 690 O O . GLU A 1 84 ? 9.327 8.698 -0.532 1.00 93.44 84 GLU A O 1
ATOM 695 N N . VAL A 1 85 ? 8.679 8.512 -2.667 1.00 94.81 85 VAL A N 1
ATOM 696 C CA . VAL A 1 85 ? 8.275 9.923 -2.804 1.00 94.81 85 VAL A CA 1
ATOM 697 C C . VAL A 1 85 ? 7.126 10.281 -1.857 1.00 94.81 85 VAL A C 1
ATOM 699 O O . VAL A 1 85 ? 7.077 11.387 -1.315 1.00 94.81 85 VAL A O 1
ATOM 702 N N . LYS A 1 86 ? 6.182 9.357 -1.644 1.00 96.31 86 LYS A N 1
ATOM 703 C CA . LYS A 1 86 ? 4.966 9.596 -0.851 1.00 96.31 86 LYS A CA 1
ATOM 704 C C . LYS A 1 86 ? 5.059 9.121 0.594 1.00 96.31 86 LYS A C 1
ATOM 706 O O . LYS A 1 86 ? 4.071 9.228 1.321 1.00 96.31 86 LYS A O 1
ATOM 711 N N . LYS A 1 87 ? 6.231 8.666 1.047 1.00 95.38 87 LYS A N 1
ATOM 712 C CA . LYS A 1 87 ? 6.428 8.032 2.360 1.00 95.38 87 LYS A CA 1
ATOM 713 C C . LYS A 1 87 ? 5.827 8.832 3.514 1.00 95.38 87 LYS A C 1
ATOM 715 O O . LYS A 1 87 ? 5.037 8.310 4.299 1.00 95.38 87 LYS A O 1
ATOM 720 N N . LYS A 1 88 ? 6.142 10.129 3.574 1.00 94.62 88 LYS A N 1
ATOM 721 C CA . LYS A 1 88 ? 5.643 11.035 4.618 1.00 94.62 88 LYS A CA 1
ATOM 722 C C . LYS A 1 88 ? 4.116 11.192 4.577 1.00 94.62 88 LYS A C 1
ATOM 724 O O . LYS A 1 88 ? 3.464 11.064 5.609 1.00 94.62 88 LYS A O 1
ATOM 729 N N . GLU A 1 89 ? 3.546 11.416 3.393 1.00 96.81 89 GLU A N 1
ATOM 730 C CA . GLU A 1 89 ? 2.098 11.590 3.191 1.00 96.81 89 GLU A CA 1
ATOM 731 C C . GLU A 1 89 ? 1.313 10.323 3.572 1.00 96.81 89 GLU A C 1
ATOM 733 O O . GLU A 1 89 ? 0.275 10.406 4.234 1.00 96.81 89 GLU A O 1
ATOM 738 N N . ILE A 1 90 ? 1.844 9.146 3.220 1.00 96.81 90 ILE A N 1
ATOM 739 C CA . ILE A 1 90 ? 1.297 7.839 3.609 1.00 96.81 90 ILE A CA 1
ATOM 740 C C . ILE A 1 90 ? 1.235 7.723 5.134 1.00 96.81 90 ILE A C 1
ATOM 742 O O . ILE A 1 90 ? 0.164 7.488 5.700 1.00 96.81 90 ILE A O 1
ATOM 746 N N . VAL A 1 9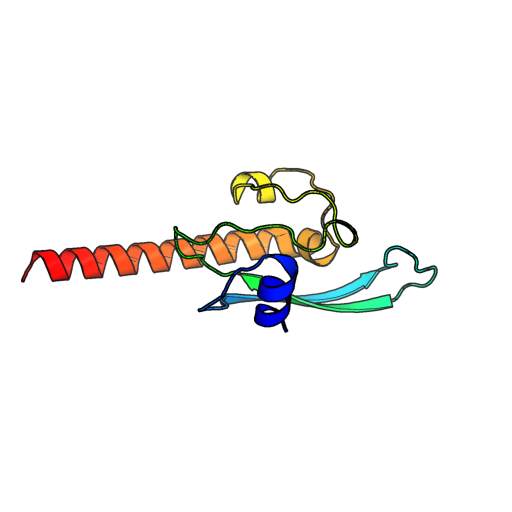1 ? 2.364 7.942 5.811 1.00 96.50 91 VAL A N 1
ATOM 747 C CA . VAL A 1 91 ? 2.466 7.802 7.270 1.00 96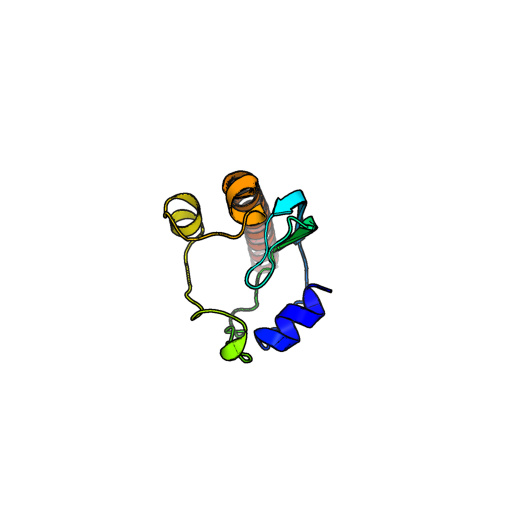.50 91 VAL A CA 1
ATOM 748 C C . VAL A 1 91 ? 1.537 8.777 7.995 1.00 96.50 91 VAL A C 1
ATOM 750 O O . VAL A 1 91 ? 0.813 8.378 8.912 1.00 96.50 91 VAL A O 1
ATOM 753 N N . GLU A 1 92 ? 1.525 10.048 7.592 1.00 96.31 92 GLU A N 1
ATOM 754 C CA . GLU A 1 92 ? 0.685 11.080 8.209 1.00 96.31 92 GLU A CA 1
ATOM 755 C C . GLU A 1 92 ? -0.809 10.782 8.030 1.00 96.31 92 GLU A C 1
ATOM 757 O O . GLU A 1 92 ? -1.582 10.884 8.991 1.00 96.31 92 GLU A O 1
ATOM 762 N N . THR A 1 93 ? -1.213 10.334 6.839 1.00 96.25 93 THR A N 1
ATOM 763 C CA . THR A 1 93 ? -2.612 10.003 6.538 1.00 96.25 93 THR A CA 1
ATOM 764 C C . THR A 1 93 ? -3.097 8.813 7.363 1.00 96.25 93 THR A C 1
ATOM 766 O O . THR A 1 93 ? -4.172 8.880 7.973 1.00 96.25 93 THR A O 1
ATOM 769 N N . ILE A 1 94 ? -2.294 7.745 7.452 1.00 96.25 94 ILE A N 1
ATOM 770 C CA . ILE A 1 94 ? -2.644 6.562 8.248 1.00 96.25 94 ILE A CA 1
ATOM 771 C C . ILE A 1 94 ? -2.732 6.935 9.736 1.00 96.25 94 ILE A C 1
ATOM 773 O O . ILE A 1 94 ? -3.744 6.644 10.382 1.00 96.25 94 ILE A O 1
ATOM 777 N N . LYS A 1 95 ? -1.736 7.652 10.285 1.00 95.00 95 LYS A N 1
ATOM 778 C CA . LYS A 1 95 ? -1.745 8.116 11.690 1.00 95.00 95 LYS A CA 1
ATOM 779 C C . LYS A 1 95 ? -2.988 8.960 11.996 1.00 95.00 95 LYS A C 1
ATOM 781 O O . LYS A 1 95 ? -3.637 8.759 13.032 1.00 95.00 95 LYS A O 1
ATOM 786 N N . HIS A 1 96 ? -3.354 9.878 11.099 1.00 93.38 96 HIS A N 1
ATOM 787 C CA . HIS A 1 96 ? -4.546 10.708 11.261 1.00 93.38 96 HIS A CA 1
ATOM 788 C C . HIS A 1 96 ? -5.821 9.856 11.316 1.00 93.38 96 HIS A C 1
ATOM 790 O O . HIS A 1 96 ? -6.611 9.977 12.257 1.00 93.38 96 HIS A O 1
ATOM 796 N N . LYS A 1 97 ? -6.004 8.951 10.351 1.00 91.06 97 LYS A N 1
ATOM 797 C CA . LYS A 1 97 ? -7.186 8.083 10.261 1.00 91.06 97 LYS A CA 1
ATOM 798 C C . LYS A 1 97 ? -7.317 7.134 11.450 1.00 91.06 97 LYS A C 1
ATOM 800 O O . LYS A 1 97 ? -8.398 7.058 12.033 1.00 91.06 97 LYS A O 1
ATOM 805 N N . LEU A 1 98 ? -6.228 6.490 11.875 1.00 89.12 98 LEU A N 1
ATOM 806 C CA . LEU A 1 98 ? -6.220 5.630 13.065 1.00 89.12 98 LEU A CA 1
ATOM 807 C C . LEU A 1 98 ? -6.594 6.409 14.332 1.00 89.12 98 LEU A C 1
ATOM 809 O O . LEU A 1 98 ? -7.362 5.922 15.164 1.00 89.12 98 LEU A O 1
ATOM 813 N N . THR A 1 99 ? -6.122 7.651 14.460 1.00 89.31 99 THR A N 1
ATOM 814 C CA . THR A 1 99 ? -6.484 8.521 15.588 1.00 89.31 99 THR A CA 1
ATOM 815 C C . THR A 1 99 ? -7.986 8.819 15.613 1.00 89.31 99 THR A C 1
ATOM 817 O O . THR A 1 99 ? -8.610 8.741 16.675 1.00 89.31 99 THR A O 1
ATOM 820 N N . GLN A 1 100 ? -8.594 9.123 14.461 1.00 85.38 100 GLN A N 1
ATOM 821 C CA . GLN A 1 100 ? -10.043 9.357 14.375 1.00 85.38 100 GLN A CA 1
ATOM 822 C C . GLN A 1 100 ? -10.849 8.082 14.647 1.00 85.38 100 GLN A C 1
ATOM 824 O O . GLN A 1 100 ? -11.814 8.108 15.415 1.00 85.38 100 GLN A O 1
ATOM 829 N N . HIS A 1 101 ? -10.421 6.954 14.079 1.00 79.00 101 HIS A N 1
ATOM 830 C CA . HIS A 1 101 ? -11.061 5.656 14.266 1.00 79.00 101 HIS A CA 1
ATOM 831 C C . HIS A 1 101 ? -11.076 5.231 15.746 1.00 79.00 101 HIS A C 1
ATOM 833 O O . HIS A 1 101 ? -12.126 4.889 16.296 1.00 79.00 101 HIS A O 1
ATOM 839 N N . ASN A 1 102 ? -9.940 5.363 16.438 1.00 77.94 102 ASN A N 1
ATOM 840 C CA . ASN A 1 102 ? -9.824 5.025 17.858 1.00 77.94 102 ASN A CA 1
ATOM 841 C C . ASN A 1 102 ? -10.673 5.937 18.754 1.00 77.94 102 ASN A C 1
ATOM 843 O O . ASN A 1 102 ? -11.249 5.478 19.743 1.00 77.94 102 ASN A O 1
ATOM 847 N N . ARG A 1 103 ? -10.797 7.226 18.408 1.00 77.56 103 ARG A N 1
ATOM 848 C CA . ARG A 1 103 ? -11.695 8.154 19.114 1.00 77.56 103 ARG A CA 1
ATOM 849 C C . ARG A 1 103 ? -13.159 7.752 18.957 1.00 77.56 103 ARG A C 1
ATOM 851 O O . ARG A 1 103 ? -13.884 7.784 19.948 1.00 77.56 103 ARG A O 1
ATOM 858 N N . LYS A 1 104 ? -13.579 7.355 17.751 1.00 75.56 104 LYS A N 1
ATOM 859 C CA . LYS A 1 104 ? -14.947 6.887 17.486 1.00 75.56 104 LYS A CA 1
ATOM 860 C C . LYS A 1 104 ? -15.265 5.631 18.299 1.00 75.56 104 LYS A C 1
ATOM 862 O O . LYS A 1 104 ? -16.244 5.641 19.036 1.00 75.56 104 LYS A O 1
ATOM 867 N N . ARG A 1 105 ? -14.396 4.612 18.265 1.00 72.38 105 ARG A N 1
ATOM 868 C CA . ARG A 1 105 ? -14.568 3.385 19.069 1.00 72.38 105 ARG A CA 1
ATOM 869 C C . ARG A 1 105 ? -14.695 3.672 20.567 1.00 72.38 105 ARG A C 1
ATOM 871 O O . ARG A 1 105 ? -15.595 3.152 21.212 1.00 72.38 105 ARG A O 1
ATOM 878 N N . ARG A 1 106 ? -13.853 4.553 21.123 1.00 72.69 106 ARG A N 1
ATOM 879 C CA . ARG A 1 106 ? -13.936 4.937 22.547 1.00 72.69 106 ARG A CA 1
ATOM 880 C C . ARG A 1 106 ? -15.242 5.639 22.928 1.00 72.69 106 ARG A C 1
ATOM 882 O O . ARG A 1 106 ? -15.608 5.583 24.095 1.00 72.69 106 ARG A O 1
ATOM 889 N N . ARG A 1 107 ? -15.899 6.343 21.999 1.00 68.50 107 ARG A N 1
ATOM 890 C CA . ARG A 1 107 ? -17.211 6.962 22.251 1.00 68.50 107 ARG A CA 1
ATOM 891 C C . ARG A 1 107 ? -18.316 5.913 22.286 1.00 68.50 107 ARG A C 1
ATOM 893 O O . ARG A 1 107 ? -19.037 5.881 23.268 1.00 68.50 107 ARG A O 1
ATOM 900 N N . VAL A 1 108 ? -18.345 5.011 21.303 1.00 71.19 108 VAL A N 1
ATOM 901 C CA . VAL A 1 108 ? -19.326 3.911 21.239 1.00 71.19 108 VAL A CA 1
ATOM 902 C C . VAL A 1 108 ? -19.261 3.045 22.496 1.00 71.19 108 VAL A C 1
ATOM 904 O O . VAL A 1 108 ? -20.264 2.875 23.168 1.00 71.19 108 VAL A O 1
ATOM 907 N N . VAL A 1 109 ? -18.059 2.622 22.904 1.00 68.50 109 VAL A N 1
ATOM 908 C CA . VAL A 1 109 ? -17.887 1.832 24.137 1.00 68.50 109 VAL A CA 1
ATOM 909 C C . VAL A 1 109 ? -18.360 2.599 25.378 1.00 68.50 109 VAL A C 1
ATOM 911 O O . VAL A 1 109 ? -18.839 1.997 26.329 1.00 68.50 109 VAL A O 1
ATOM 914 N N . LYS A 1 110 ? -18.223 3.930 25.421 1.00 63.09 110 LYS A N 1
ATOM 915 C CA . LYS A 1 110 ? -18.741 4.719 26.549 1.00 63.09 110 LYS A CA 1
ATOM 916 C C . LYS A 1 110 ? -20.265 4.805 26.549 1.00 63.09 110 LYS A C 1
ATOM 918 O O . LYS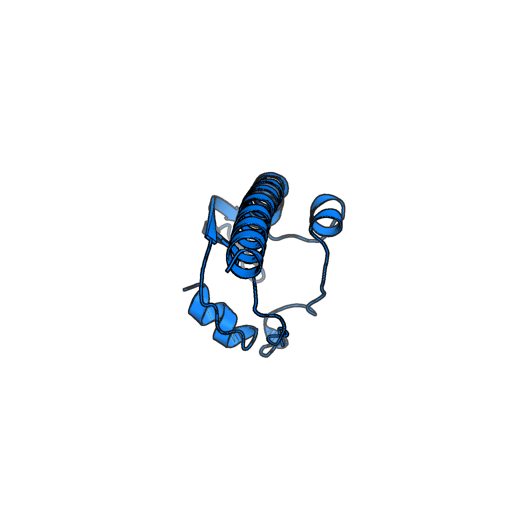 A 1 110 ? -20.829 4.819 27.631 1.00 63.09 110 LYS A O 1
ATOM 923 N N . GLU A 1 111 ? -20.893 4.888 25.383 1.00 59.53 111 GLU A N 1
ATOM 924 C CA . GLU A 1 111 ? -22.352 4.924 25.235 1.00 59.53 111 GLU A CA 1
ATOM 925 C C . GLU A 1 111 ? -22.972 3.559 25.573 1.00 59.53 111 GLU A C 1
ATOM 927 O O . GLU A 1 111 ? -23.894 3.511 26.375 1.00 59.53 111 GLU A O 1
ATOM 932 N N . GLU A 1 112 ? -22.385 2.454 25.102 1.00 61.19 112 GLU A N 1
ATOM 933 C CA . GLU A 1 112 ? -22.826 1.082 25.422 1.00 61.19 112 GLU A CA 1
ATOM 934 C C . GLU A 1 112 ? -22.690 0.719 26.911 1.00 61.19 112 GLU A C 1
ATOM 936 O O . GLU A 1 112 ? -23.416 -0.132 27.402 1.00 61.19 112 GLU A O 1
ATOM 941 N N . ASN A 1 113 ? -21.763 1.345 27.645 1.00 59.50 113 ASN A N 1
ATOM 942 C CA . ASN A 1 113 ? -21.608 1.135 29.093 1.00 59.50 113 ASN A CA 1
ATOM 943 C C . ASN A 1 113 ? -22.503 2.061 29.945 1.00 59.50 113 ASN A C 1
ATOM 945 O O . ASN A 1 113 ? -22.419 2.018 31.175 1.00 59.50 113 ASN A O 1
ATOM 949 N N . LEU A 1 114 ? -23.275 2.954 29.317 1.00 57.16 114 LEU A N 1
ATOM 950 C CA . LEU A 1 114 ? -24.222 3.860 29.980 1.00 57.16 114 LEU A CA 1
ATOM 951 C C . LEU A 1 114 ? -25.689 3.415 29.811 1.00 57.16 114 LEU A C 1
ATOM 953 O O . LEU A 1 114 ? -26.558 4.026 30.437 1.00 57.16 114 LEU A O 1
ATOM 957 N N . GLU A 1 115 ? -25.947 2.381 29.005 1.00 48.06 115 GLU A N 1
ATOM 958 C CA . GLU A 1 115 ? -27.231 1.668 28.871 1.00 48.06 115 GLU A CA 1
ATOM 959 C C . GLU A 1 115 ? -27.256 0.395 29.732 1.00 48.06 115 GLU A C 1
ATOM 961 O O . GLU A 1 115 ? -28.351 0.071 30.250 1.00 48.06 115 GLU A O 1
#

Sequence (115 aa):
CAIREVREEARIDINELNYICQHEGSCVFPGEIEESLYKTLVYFSILDSNQIPIQTEPDKSDEWFECTLTEFEKDHYMLTPTLEVKKKEIVETIKHKLTQHNRKRRRVVKEENLE

InterPro domains:
  IPR015797 NUDIX hydrolase-like domain superfamily [SSF55811] (1-74)

Radius of gyration: 17.29 Å; chains: 1; bounding box: 43×28×52 Å

Foldseek 3Di:
DVQVCCCVFWVAHFPDKAWQDKDWDWDADVPGPDIDTDIDTDTDGDGDPPRDTDGPCCVVDPDDDDDDLVCLLPPDDPDDPCCVVCVVSVSVVVVVVVVVVVVVVVVVVVVVVVD

Organism: NCBI:txid60492

pLDDT: mean 88.97, std 9.83, range [48.06, 97.69]

Secondary structure (DSSP, 8-state):
-HHHHHHHHH----S--EEEEEEEEEE--TT-SS-EEEEEEEEE----TT-----S-TTTSSPP----HHHHHHS-----HHHHHHHHHHHHHHHHHHHHHHHHHHHHHHHHT--